Protein AF-A0A7C3EXV5-F1 (afdb_monomer_lite)

Secondary structure (DSSP, 8-state):
--EEEEEEEEEETTEEEEEEEEEEHHHHHHHHHHHHTTTEEEEETT-SSS-B-TT--S-BHHHHHHHHHTTSEEEEEETTEEEEEE-HHHHHHHHHHTT-

Radius of gyration: 14.08 Å; chains: 1; bounding box: 32×26×38 Å

Sequence (100 aa):
MLKRDIKILNISKGLVFSITYEMSDNYLTTLLLIHSNNSSIEFEQRSLKNPYDIHGFNVTWMLCDELVDIGILVEDYESFNVRYVITPLGLQIINKIKKL

Foldseek 3Di:
DDWDWQWDWDADPNDTDIDTDTDDPLLVLQLVVCVVVVQKFKDQQCDPVDQDTPVPDRDGVVSLVVCVVVPQWDWDDDDRMIMIGGDPVVVVRVVRVVVD

pLDDT: mean 83.65, std 11.3, range [51.31, 95.94]

Structure (mmCIF, N/CA/C/O backbone):
data_AF-A0A7C3EXV5-F1
#
_entry.id   AF-A0A7C3EXV5-F1
#
loop_
_atom_site.group_PDB
_atom_site.id
_atom_site.type_symbol
_atom_site.label_atom_id
_atom_site.label_alt_id
_atom_site.label_comp_id
_atom_site.label_asym_id
_atom_site.label_entity_id
_atom_site.label_seq_id
_atom_site.pdbx_PDB_ins_code
_atom_site.Cartn_x
_atom_site.Cartn_y
_atom_site.Cartn_z
_atom_site.occupancy
_atom_site.B_iso_or_equiv
_atom_site.auth_seq_id
_atom_site.auth_comp_id
_atom_site.auth_asym_id
_atom_site.auth_atom_id
_atom_site.pdbx_PDB_model_num
ATOM 1 N N . MET A 1 1 ? 14.126 6.430 11.546 1.00 51.31 1 MET A N 1
ATOM 2 C CA . MET A 1 1 ? 12.888 5.876 10.964 1.00 51.31 1 MET A CA 1
ATOM 3 C C . MET A 1 1 ? 11.856 5.858 12.074 1.00 51.31 1 MET A C 1
ATOM 5 O O . MET A 1 1 ? 12.076 5.139 13.045 1.00 51.31 1 M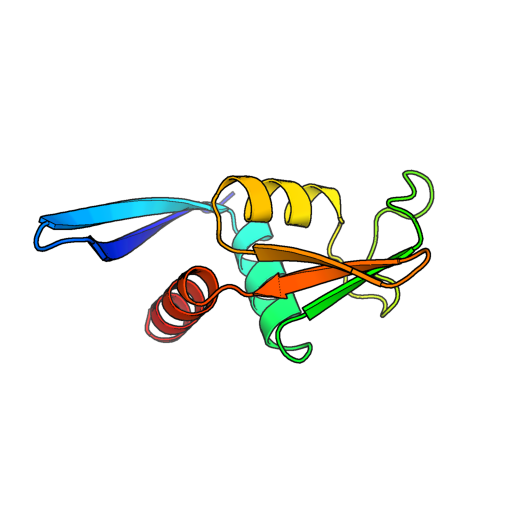ET A O 1
ATOM 9 N N . LEU A 1 2 ? 10.839 6.723 12.021 1.00 53.81 2 LEU A N 1
ATOM 10 C CA . LEU A 1 2 ? 9.776 6.704 13.025 1.00 53.81 2 LEU A CA 1
ATOM 11 C C . LEU A 1 2 ? 8.845 5.534 12.686 1.00 53.81 2 LEU A C 1
ATOM 13 O O . LEU A 1 2 ? 8.572 5.247 11.520 1.00 53.81 2 LEU A O 1
ATOM 17 N N . LYS A 1 3 ? 8.442 4.802 13.718 1.00 64.88 3 LYS A N 1
ATOM 18 C CA . LYS A 1 3 ? 7.549 3.646 13.635 1.00 64.88 3 LYS A CA 1
ATOM 19 C C . LYS A 1 3 ? 6.307 3.996 14.440 1.00 64.88 3 LYS A C 1
ATOM 21 O O . LYS A 1 3 ? 6.424 4.542 15.538 1.00 64.88 3 LYS A O 1
ATOM 26 N N . ARG A 1 4 ? 5.126 3.775 13.863 1.00 67.19 4 ARG A N 1
ATOM 27 C CA . ARG A 1 4 ? 3.841 4.053 14.516 1.00 67.19 4 ARG A CA 1
ATOM 28 C C . ARG A 1 4 ? 3.084 2.754 14.718 1.00 67.19 4 ARG A C 1
ATOM 30 O O . ARG A 1 4 ? 2.864 2.029 13.751 1.00 67.19 4 ARG A O 1
ATOM 37 N N . ASP A 1 5 ? 2.642 2.522 15.949 1.00 74.19 5 ASP A N 1
ATOM 38 C CA . ASP A 1 5 ? 1.789 1.390 16.297 1.00 74.19 5 ASP A CA 1
ATOM 39 C C . ASP A 1 5 ? 0.320 1.730 16.029 1.00 74.19 5 ASP A C 1
ATOM 41 O O . ASP A 1 5 ? -0.299 2.543 16.722 1.00 74.19 5 ASP A O 1
ATOM 45 N N . ILE A 1 6 ? -0.266 1.096 15.016 1.00 68.12 6 ILE A N 1
ATOM 46 C CA . ILE A 1 6 ? -1.673 1.274 14.653 1.00 68.12 6 ILE A CA 1
ATOM 47 C C . ILE A 1 6 ? -2.460 0.057 15.120 1.00 68.12 6 ILE A C 1
ATOM 49 O O . ILE A 1 6 ? -2.394 -1.012 14.522 1.00 68.12 6 ILE A O 1
ATOM 53 N N . LYS A 1 7 ? -3.254 0.227 16.180 1.0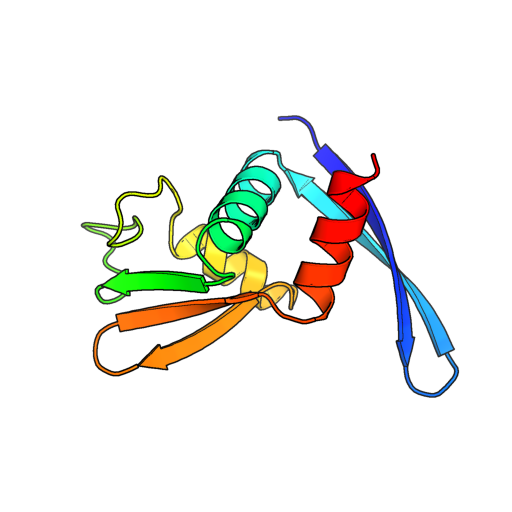0 75.12 7 LYS A N 1
ATOM 54 C CA . LYS A 1 7 ? -4.142 -0.822 16.698 1.00 75.12 7 LYS A CA 1
ATOM 55 C C . LYS A 1 7 ? -5.509 -0.775 16.017 1.00 75.12 7 LYS A C 1
ATOM 57 O O . LYS A 1 7 ? -6.210 0.226 16.148 1.00 75.12 7 LYS A O 1
ATOM 62 N N . ILE A 1 8 ? -5.948 -1.845 15.367 1.00 68.62 8 ILE A N 1
ATOM 63 C CA . ILE A 1 8 ? -7.274 -1.965 14.735 1.00 68.62 8 ILE A CA 1
ATOM 64 C C . ILE A 1 8 ? -8.065 -3.060 15.434 1.00 68.62 8 ILE A C 1
ATOM 66 O O . ILE A 1 8 ? -7.524 -4.119 15.733 1.00 68.62 8 ILE A O 1
ATOM 70 N N . LEU A 1 9 ? -9.347 -2.808 15.687 1.00 71.06 9 LEU A N 1
ATOM 71 C CA . LEU A 1 9 ? -10.272 -3.831 16.162 1.00 71.06 9 LEU A CA 1
ATOM 72 C C . LEU A 1 9 ? -10.882 -4.528 14.950 1.00 71.06 9 LEU A C 1
ATOM 74 O O . LEU A 1 9 ? -11.562 -3.884 14.156 1.00 71.06 9 LEU A O 1
ATOM 78 N N . ASN A 1 10 ? -10.640 -5.828 14.818 1.00 65.44 10 ASN A N 1
ATOM 79 C CA . ASN A 1 10 ? -11.267 -6.658 13.802 1.00 65.44 10 ASN A CA 1
ATOM 80 C C . ASN A 1 10 ? -12.282 -7.584 14.482 1.00 65.44 10 ASN A C 1
ATOM 82 O O . ASN A 1 10 ? -11.993 -8.195 15.515 1.00 65.44 10 ASN A O 1
ATOM 86 N N . ILE A 1 11 ? -13.491 -7.633 13.925 1.00 63.59 11 ILE A N 1
ATOM 87 C CA . ILE A 1 11 ? -14.594 -8.449 14.426 1.00 63.59 11 ILE A CA 1
ATOM 88 C C . ILE A 1 11 ? -14.897 -9.483 13.350 1.00 63.59 11 ILE A C 1
ATOM 90 O O . ILE A 1 11 ? -15.509 -9.164 12.332 1.00 63.59 11 ILE A O 1
ATOM 94 N N . SER A 1 12 ? -14.481 -10.728 13.575 1.00 63.16 12 SER A N 1
ATOM 95 C CA . SER A 1 12 ? -14.805 -11.839 12.680 1.00 63.16 12 SER A CA 1
ATOM 96 C C . SER A 1 12 ? -15.513 -12.933 13.473 1.00 63.16 12 SER A C 1
ATOM 98 O O . SER A 1 12 ? -15.046 -13.366 14.525 1.00 63.16 12 SER A O 1
ATOM 100 N N . LYS A 1 13 ? -16.700 -13.339 13.003 1.00 66.69 13 LYS A N 1
ATOM 101 C CA . LYS A 1 13 ? -17.492 -14.441 13.586 1.00 66.69 13 LYS A CA 1
ATOM 102 C C . LYS A 1 13 ? -17.704 -14.338 15.114 1.00 66.69 13 LYS A C 1
ATOM 104 O O . LYS A 1 13 ? -17.650 -15.342 15.814 1.00 66.69 13 LYS A O 1
ATOM 109 N N . GLY A 1 14 ? -17.932 -13.130 15.636 1.00 63.62 14 GLY A N 1
ATOM 110 C CA . GLY A 1 14 ? -18.183 -12.896 17.067 1.00 63.62 14 GLY A CA 1
ATOM 111 C C . GLY A 1 14 ? -16.934 -12.853 17.959 1.00 63.62 14 GLY A C 1
ATOM 112 O O . GLY A 1 14 ? -17.060 -12.617 19.157 1.00 63.62 14 GLY A O 1
ATOM 113 N N . LEU A 1 15 ? -15.735 -13.022 17.395 1.00 57.34 15 LEU A N 1
ATOM 114 C CA . LEU A 1 15 ? -14.460 -12.816 18.081 1.00 57.34 15 LEU A CA 1
ATOM 115 C C . LEU A 1 15 ? -13.928 -11.415 17.777 1.00 57.34 15 LEU A C 1
ATOM 117 O O . LEU A 1 15 ? -13.817 -11.019 16.615 1.00 57.34 15 LEU A O 1
ATOM 121 N N . VAL A 1 16 ? -13.583 -10.676 18.833 1.00 66.69 16 VAL A N 1
ATOM 122 C CA . VAL A 1 16 ? -12.899 -9.383 18.738 1.00 66.69 16 VAL A CA 1
ATOM 123 C C . VAL A 1 16 ? -11.416 -9.618 18.970 1.00 66.69 16 VAL A C 1
ATOM 125 O O . VAL A 1 16 ? -11.015 -10.063 20.044 1.00 66.69 16 VAL A O 1
ATOM 128 N N . PHE A 1 17 ? -10.596 -9.291 17.982 1.00 64.44 17 PHE A N 1
ATOM 129 C CA . PHE A 1 17 ? -9.145 -9.301 18.117 1.00 64.44 17 PHE A CA 1
ATOM 130 C C . PHE A 1 17 ? -8.587 -7.939 17.725 1.00 64.44 17 PHE A C 1
ATOM 132 O O . PHE A 1 17 ? -9.118 -7.249 16.852 1.00 64.44 17 PHE A O 1
ATOM 139 N N . SER A 1 18 ? -7.525 -7.523 18.412 1.00 63.62 18 SER A N 1
ATOM 140 C CA . SER A 1 18 ? -6.806 -6.310 18.052 1.00 63.62 18 SER A CA 1
ATOM 141 C C . SER A 1 18 ? -5.569 -6.660 17.245 1.00 63.62 18 SER A C 1
ATOM 143 O O . SER A 1 18 ? -4.710 -7.380 17.750 1.00 63.62 18 SER A O 1
ATOM 145 N N . ILE A 1 19 ? -5.465 -6.118 16.038 1.00 65.56 19 ILE A N 1
ATOM 146 C CA . ILE A 1 19 ? -4.265 -6.225 15.210 1.00 65.56 19 ILE A CA 1
ATOM 147 C C . ILE A 1 19 ? -3.462 -4.942 15.401 1.00 65.56 19 ILE A C 1
ATOM 149 O O . ILE A 1 19 ? -4.017 -3.853 15.249 1.00 65.56 19 ILE A O 1
ATOM 153 N N . THR A 1 20 ? -2.186 -5.059 15.756 1.00 70.62 20 THR A N 1
ATOM 154 C CA . THR A 1 20 ? -1.265 -3.920 15.823 1.00 70.62 20 THR A CA 1
ATOM 155 C C . THR A 1 20 ? -0.349 -3.972 14.612 1.00 70.62 20 THR A C 1
ATOM 157 O O . THR A 1 20 ? 0.309 -4.984 14.390 1.00 70.62 20 THR A O 1
ATOM 160 N N . TYR A 1 21 ? -0.310 -2.886 13.848 1.00 70.56 21 TYR A N 1
ATOM 161 C CA . TYR A 1 21 ? 0.604 -2.716 12.726 1.00 70.56 21 TYR A CA 1
ATOM 162 C C . TYR A 1 21 ? 1.715 -1.761 13.122 1.00 70.56 21 TYR A C 1
ATOM 164 O O . TYR A 1 21 ? 1.431 -0.635 13.529 1.00 70.56 21 TYR A O 1
ATOM 172 N N . GLU A 1 22 ? 2.958 -2.196 12.960 1.00 75.44 22 GLU A N 1
ATOM 173 C CA . GLU A 1 22 ? 4.116 -1.320 13.052 1.00 75.44 22 GLU A CA 1
ATOM 174 C C . GLU A 1 22 ? 4.394 -0.749 11.657 1.00 75.44 22 GLU A C 1
ATOM 176 O O . GLU A 1 22 ? 4.955 -1.420 10.792 1.00 75.44 22 GLU A O 1
ATOM 181 N N . MET A 1 23 ? 3.962 0.488 11.412 1.00 75.31 23 MET A N 1
ATOM 182 C CA . MET A 1 23 ? 4.113 1.129 10.103 1.00 75.31 23 MET A CA 1
ATOM 183 C C . MET A 1 23 ? 5.267 2.125 10.133 1.00 75.31 23 MET A C 1
ATOM 185 O O . MET A 1 23 ? 5.283 3.056 10.943 1.00 75.31 23 MET A O 1
ATOM 189 N N . SER A 1 24 ? 6.228 1.935 9.231 1.00 84.44 24 SER A N 1
ATOM 190 C CA . SER A 1 24 ? 7.247 2.939 8.922 1.00 84.44 24 SER A CA 1
ATOM 191 C C . SER A 1 24 ? 6.632 4.152 8.212 1.00 84.44 24 SER A C 1
ATOM 193 O O . SER A 1 24 ? 5.581 4.051 7.569 1.00 84.44 24 SER A O 1
ATOM 195 N N . ASP A 1 25 ? 7.321 5.295 8.272 1.00 85.31 25 ASP A N 1
ATOM 196 C CA . ASP A 1 25 ? 6.917 6.516 7.559 1.00 85.31 25 ASP A CA 1
ATOM 197 C C . ASP A 1 25 ? 6.743 6.291 6.042 1.00 85.31 25 ASP A C 1
ATOM 199 O O . ASP A 1 25 ? 5.883 6.919 5.420 1.00 85.31 25 ASP A O 1
ATOM 203 N N . ASN A 1 26 ? 7.498 5.359 5.447 1.00 86.06 26 ASN A N 1
ATOM 204 C CA . ASN A 1 26 ? 7.412 5.040 4.020 1.00 86.06 26 ASN A CA 1
ATOM 205 C C . ASN A 1 26 ? 6.097 4.332 3.670 1.00 86.06 26 ASN A C 1
ATOM 207 O O . ASN A 1 26 ? 5.439 4.713 2.700 1.00 86.06 26 ASN A O 1
ATOM 211 N N . TYR A 1 27 ? 5.670 3.352 4.475 1.00 89.06 27 TYR A N 1
ATOM 212 C CA . TYR A 1 27 ? 4.374 2.695 4.271 1.00 89.06 27 TYR A CA 1
ATOM 213 C C . TYR A 1 27 ? 3.219 3.658 4.499 1.00 89.06 27 TYR A C 1
ATOM 215 O O . TYR A 1 27 ? 2.243 3.651 3.753 1.00 89.06 27 TYR A O 1
ATOM 223 N N . LEU A 1 28 ? 3.340 4.511 5.518 1.00 89.00 28 LEU A N 1
ATOM 224 C CA . LEU A 1 28 ? 2.337 5.520 5.815 1.00 89.00 28 LEU A CA 1
ATOM 225 C C . LEU A 1 28 ? 2.166 6.493 4.645 1.00 89.00 28 LEU A C 1
ATOM 227 O O . LEU A 1 28 ? 1.047 6.741 4.201 1.00 89.00 28 LEU A O 1
ATOM 231 N N . THR A 1 29 ? 3.283 7.017 4.142 1.00 90.00 29 THR A N 1
ATOM 232 C CA . THR A 1 29 ? 3.307 7.941 3.003 1.00 90.00 29 THR A CA 1
ATOM 233 C C . THR A 1 29 ? 2.727 7.274 1.761 1.00 90.00 29 THR A C 1
ATOM 235 O O . THR A 1 29 ? 1.852 7.847 1.118 1.00 90.00 29 THR A O 1
ATOM 238 N N . THR A 1 30 ? 3.134 6.034 1.480 1.00 92.06 30 THR A N 1
ATOM 239 C CA . THR A 1 30 ? 2.606 5.228 0.371 1.00 92.06 30 THR A CA 1
ATOM 240 C C . THR A 1 30 ? 1.091 5.074 0.466 1.00 92.06 30 THR A C 1
ATOM 242 O O . THR A 1 30 ? 0.370 5.409 -0.470 1.00 92.06 30 THR A O 1
ATOM 245 N N . LEU A 1 31 ? 0.584 4.638 1.619 1.00 91.81 31 LEU A N 1
ATOM 246 C CA . LEU A 1 31 ? -0.842 4.403 1.822 1.00 91.81 31 LEU A CA 1
ATOM 247 C C . LEU A 1 31 ? -1.672 5.689 1.674 1.00 91.81 31 LEU A C 1
ATOM 249 O O . LEU A 1 31 ? -2.758 5.666 1.092 1.00 91.81 31 LEU A O 1
ATOM 253 N N . LEU A 1 32 ? -1.162 6.822 2.167 1.00 91.69 32 LEU A N 1
ATOM 254 C CA . LEU A 1 32 ? -1.817 8.124 2.016 1.00 91.69 32 LEU A CA 1
ATOM 255 C C . LEU A 1 32 ? -1.806 8.621 0.563 1.00 91.69 32 LEU A C 1
ATOM 257 O O . LEU A 1 32 ? -2.815 9.172 0.120 1.00 91.69 32 LEU A O 1
ATOM 261 N N . LEU A 1 33 ? -0.717 8.396 -0.181 1.00 92.50 33 LEU A N 1
ATOM 262 C CA . LEU A 1 33 ? -0.627 8.734 -1.605 1.00 92.50 33 LEU A CA 1
ATOM 263 C C . LEU A 1 33 ? -1.636 7.932 -2.429 1.00 92.50 33 LEU A C 1
ATOM 265 O O . LEU A 1 33 ? -2.435 8.531 -3.148 1.00 92.50 33 LEU A O 1
ATOM 269 N N . ILE A 1 34 ? -1.687 6.609 -2.246 1.00 94.12 34 ILE A N 1
ATOM 270 C CA . ILE A 1 34 ? -2.665 5.741 -2.925 1.00 94.12 34 ILE A CA 1
ATOM 271 C C . ILE A 1 34 ? -4.090 6.205 -2.610 1.00 94.12 34 ILE A C 1
ATOM 273 O O . ILE A 1 34 ? -4.926 6.327 -3.501 1.00 94.12 34 ILE A O 1
ATOM 277 N N . HIS A 1 35 ? -4.374 6.532 -1.346 1.00 94.38 35 HIS A N 1
ATOM 278 C CA . HIS A 1 35 ? -5.692 7.023 -0.952 1.00 94.38 35 HIS A CA 1
ATOM 279 C C . HIS A 1 35 ? -6.059 8.344 -1.630 1.00 94.38 35 HIS A C 1
ATOM 281 O O . HIS A 1 35 ? -7.201 8.511 -2.056 1.00 94.38 35 HIS A O 1
ATOM 287 N N . SER A 1 36 ? -5.099 9.265 -1.748 1.00 92.12 36 SER A N 1
ATOM 288 C CA . SER A 1 36 ? -5.296 10.531 -2.459 1.00 92.12 36 SER A CA 1
ATOM 289 C C . SER A 1 36 ? -5.501 10.340 -3.964 1.00 92.12 36 SER A C 1
ATOM 291 O O . SER A 1 36 ? -6.222 11.121 -4.579 1.00 92.12 36 SER A O 1
ATOM 293 N N . ASN A 1 37 ? -4.951 9.265 -4.536 1.00 91.12 37 ASN A N 1
ATOM 294 C CA . ASN A 1 37 ? -5.096 8.898 -5.940 1.00 91.12 37 ASN A CA 1
ATOM 295 C C . ASN A 1 37 ? -6.312 7.985 -6.177 1.00 91.12 37 ASN A C 1
ATOM 297 O O . ASN A 1 37 ? -6.200 6.870 -6.680 1.00 91.12 37 ASN A O 1
ATOM 301 N N . ASN A 1 38 ? -7.502 8.426 -5.759 1.00 91.12 38 ASN A N 1
ATOM 302 C CA . ASN A 1 38 ? -8.749 7.660 -5.911 1.00 91.12 38 ASN A CA 1
ATOM 303 C C . ASN A 1 38 ? -8.693 6.237 -5.321 1.00 91.12 38 ASN A C 1
ATOM 305 O O . ASN A 1 38 ? -9.403 5.340 -5.766 1.00 91.12 38 ASN A O 1
ATOM 309 N N . SER A 1 39 ? -7.881 6.040 -4.279 1.00 93.69 39 SER A N 1
ATOM 310 C CA . SER A 1 39 ? -7.687 4.751 -3.604 1.00 93.69 39 SER A CA 1
ATOM 311 C C . SER A 1 39 ? -7.090 3.639 -4.472 1.00 93.69 39 SER A C 1
ATOM 313 O O . SER A 1 39 ? -7.242 2.462 -4.134 1.00 93.69 39 SER A O 1
ATOM 315 N N . SER A 1 40 ? -6.370 4.000 -5.537 1.00 94.00 40 SER A N 1
ATOM 316 C CA . SER A 1 40 ? -5.611 3.050 -6.349 1.00 94.00 40 SER A CA 1
ATOM 317 C C . SER A 1 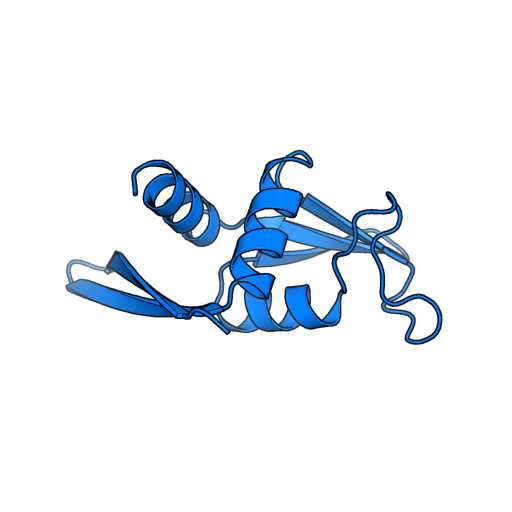40 ? -4.316 3.635 -6.913 1.00 94.00 40 SER A C 1
ATOM 319 O O . SER A 1 40 ? -4.147 4.848 -6.969 1.00 94.00 40 SER A O 1
ATOM 321 N N . ILE A 1 41 ? -3.396 2.781 -7.346 1.00 94.44 41 ILE A N 1
ATOM 322 C CA . ILE A 1 41 ? -2.155 3.181 -8.021 1.00 94.44 41 ILE A CA 1
ATOM 323 C C . ILE A 1 41 ? -1.760 2.126 -9.057 1.00 94.44 41 ILE A C 1
ATOM 325 O O . ILE A 1 41 ? -2.132 0.962 -8.892 1.00 94.44 41 ILE A O 1
ATOM 329 N N . GLU A 1 42 ? -1.048 2.512 -10.114 1.00 93.56 42 GLU A N 1
ATOM 330 C CA . GLU A 1 42 ? -0.810 1.649 -11.273 1.00 93.56 42 GLU A CA 1
ATOM 331 C C . GLU A 1 42 ? 0.672 1.579 -11.644 1.00 93.56 42 GLU A C 1
ATOM 333 O O . GLU A 1 42 ? 1.407 2.563 -11.605 1.00 93.56 42 GLU A O 1
ATOM 338 N N . PHE A 1 43 ? 1.115 0.386 -12.034 1.00 92.31 43 PHE A N 1
ATOM 339 C CA . PHE A 1 43 ? 2.494 0.119 -12.424 1.00 92.31 43 PHE A CA 1
ATOM 340 C C . PHE A 1 43 ? 2.541 -0.607 -13.759 1.00 92.31 43 PHE A C 1
ATOM 342 O O . PHE A 1 43 ? 1.828 -1.588 -13.975 1.00 92.31 43 PHE A O 1
ATOM 349 N N . GLU A 1 44 ? 3.455 -0.180 -14.624 1.00 88.44 44 GLU A N 1
ATOM 350 C CA . GLU A 1 44 ? 3.754 -0.888 -15.862 1.00 88.44 44 GLU A CA 1
ATOM 351 C C . GLU A 1 44 ? 4.646 -2.106 -15.551 1.00 88.44 44 GLU A C 1
ATOM 353 O O . GLU A 1 44 ? 5.816 -1.977 -15.178 1.00 88.44 44 GLU A O 1
ATOM 358 N N . GLN A 1 45 ? 4.077 -3.309 -15.679 1.00 81.50 45 GLN A N 1
ATOM 359 C CA . GLN A 1 45 ? 4.787 -4.599 -15.670 1.00 81.50 45 GLN A CA 1
ATOM 360 C C . GLN A 1 45 ? 5.789 -4.854 -14.519 1.00 81.50 45 GLN A C 1
ATOM 362 O O . GLN A 1 45 ? 6.784 -5.543 -14.741 1.00 81.50 45 GLN A O 1
ATOM 367 N N . ARG A 1 46 ? 5.585 -4.312 -13.303 1.00 85.50 46 ARG A N 1
ATOM 368 C CA . ARG A 1 46 ? 6.524 -4.450 -12.153 1.00 85.50 46 ARG A CA 1
ATOM 369 C C . ARG A 1 46 ? 7.999 -4.354 -12.566 1.00 85.50 46 ARG A C 1
ATOM 371 O O . ARG A 1 46 ? 8.856 -5.142 -12.163 1.00 85.50 46 ARG A O 1
ATOM 378 N N . SER A 1 47 ? 8.302 -3.401 -13.440 1.00 85.38 47 SER A N 1
ATOM 379 C CA . SER A 1 47 ? 9.630 -3.309 -14.026 1.00 85.38 47 SER A CA 1
ATOM 380 C C . SER A 1 47 ? 10.655 -2.917 -12.964 1.00 85.38 47 SER A C 1
ATOM 382 O O . SER A 1 47 ? 10.532 -1.884 -12.316 1.00 85.38 47 SER A O 1
ATOM 384 N N . LEU A 1 48 ? 11.734 -3.688 -12.809 1.00 85.81 48 LEU A N 1
ATOM 385 C CA . LEU A 1 48 ? 12.868 -3.261 -11.975 1.00 85.81 48 LEU A CA 1
ATOM 386 C C . LEU A 1 48 ? 13.609 -2.053 -12.572 1.00 85.81 48 LEU A C 1
ATOM 388 O O . LEU A 1 48 ? 14.301 -1.340 -11.851 1.00 85.81 48 LEU A O 1
ATOM 392 N N . LYS A 1 49 ? 13.470 -1.812 -13.884 1.00 86.69 49 LYS A N 1
ATOM 393 C CA . LYS A 1 49 ? 14.045 -0.630 -14.550 1.00 86.69 49 LYS A CA 1
ATOM 394 C C . LYS A 1 49 ? 13.245 0.637 -14.259 1.00 86.69 49 LYS A C 1
ATOM 396 O O . LYS A 1 49 ? 13.820 1.719 -14.258 1.00 86.69 49 LYS A O 1
ATOM 401 N N . ASN A 1 50 ? 11.942 0.492 -14.034 1.00 85.50 50 ASN A N 1
ATOM 402 C CA . ASN A 1 50 ? 11.057 1.573 -13.634 1.00 85.50 50 ASN A CA 1
ATOM 403 C C . ASN A 1 50 ? 10.142 1.081 -12.502 1.00 85.50 50 ASN A C 1
ATOM 405 O O . ASN A 1 50 ? 9.025 0.643 -12.770 1.00 85.50 50 ASN A O 1
ATOM 409 N N . PRO A 1 51 ? 10.629 1.084 -11.248 1.00 87.62 51 PRO A N 1
ATOM 410 C CA . PRO A 1 51 ? 9.889 0.503 -10.134 1.00 87.62 51 PRO A CA 1
ATOM 411 C C . PRO A 1 51 ? 8.746 1.395 -9.638 1.00 87.62 51 PRO A C 1
ATOM 413 O O . PRO A 1 51 ? 8.017 0.977 -8.740 1.00 87.62 51 PRO A O 1
ATOM 416 N N . TYR A 1 52 ? 8.631 2.612 -10.169 1.00 89.38 52 TYR A N 1
ATOM 417 C CA . TYR A 1 52 ? 7.716 3.641 -9.701 1.00 89.38 52 TYR A CA 1
ATOM 418 C C . TYR A 1 52 ? 6.377 3.600 -10.436 1.00 89.38 52 TYR A C 1
ATOM 420 O O . TYR A 1 52 ? 6.262 3.040 -11.526 1.00 89.38 52 TYR A O 1
ATOM 428 N N . ASP A 1 53 ? 5.373 4.204 -9.813 1.00 89.75 53 ASP A N 1
ATOM 429 C CA . ASP A 1 53 ? 4.034 4.354 -10.373 1.00 89.75 53 ASP A CA 1
ATOM 430 C C . ASP A 1 53 ? 4.025 5.153 -11.691 1.00 89.75 53 ASP A C 1
ATOM 432 O O . ASP A 1 53 ? 4.811 6.087 -11.892 1.00 89.75 53 ASP A O 1
ATOM 436 N N . ILE A 1 54 ? 3.094 4.797 -12.584 1.00 85.38 54 ILE A N 1
ATOM 437 C CA . ILE A 1 54 ? 2.974 5.391 -13.925 1.00 85.38 54 ILE A CA 1
ATOM 438 C C . ILE A 1 54 ? 2.535 6.860 -13.903 1.00 85.38 54 ILE A C 1
ATOM 440 O O . ILE A 1 54 ? 2.770 7.589 -14.867 1.00 85.38 54 ILE A O 1
ATOM 444 N N . HIS A 1 55 ? 1.901 7.312 -12.821 1.00 83.62 55 HIS A N 1
ATOM 445 C CA . HIS A 1 55 ? 1.432 8.685 -12.642 1.00 83.62 55 HIS A CA 1
ATOM 446 C C . HIS A 1 55 ? 2.475 9.587 -11.964 1.00 83.62 55 HIS A C 1
ATOM 448 O O . HIS A 1 55 ? 2.211 10.770 -11.733 1.00 83.62 55 HIS A O 1
ATOM 454 N N . GLY A 1 56 ? 3.677 9.068 -11.694 1.00 79.56 56 GLY A N 1
ATOM 455 C CA . GLY A 1 56 ? 4.790 9.830 -11.134 1.00 79.56 56 GLY A CA 1
ATOM 456 C C . GLY A 1 56 ? 4.720 10.009 -9.619 1.00 79.56 56 GLY A C 1
ATOM 457 O O . GLY A 1 56 ? 5.456 10.833 -9.067 1.00 79.56 56 GLY A O 1
ATOM 458 N N . PHE A 1 57 ? 3.872 9.248 -8.922 1.00 83.44 57 PHE A N 1
ATOM 459 C CA . PHE A 1 57 ? 3.955 9.171 -7.469 1.00 83.44 57 PHE A CA 1
ATOM 460 C C . PHE A 1 57 ? 5.231 8.411 -7.081 1.00 83.44 57 PHE A C 1
ATOM 462 O O . PHE A 1 57 ? 5.553 7.370 -7.652 1.00 83.44 57 PHE A O 1
ATOM 469 N N . ASN A 1 58 ? 5.970 8.908 -6.083 1.00 86.31 58 ASN A N 1
ATOM 470 C CA . ASN A 1 58 ? 7.178 8.247 -5.571 1.00 86.31 58 ASN A CA 1
ATOM 471 C C . ASN A 1 58 ? 6.819 7.037 -4.681 1.00 86.31 58 ASN A C 1
ATOM 473 O O . ASN A 1 58 ? 7.154 6.985 -3.498 1.00 86.31 58 ASN A O 1
ATOM 477 N N . VAL A 1 59 ? 6.065 6.102 -5.252 1.00 91.44 59 VAL A N 1
ATOM 478 C CA . VAL A 1 59 ? 5.624 4.838 -4.666 1.00 91.44 59 VAL A CA 1
ATOM 479 C C . VAL A 1 59 ? 6.177 3.727 -5.542 1.00 91.44 59 VAL A C 1
ATOM 481 O O . VAL A 1 59 ? 6.131 3.839 -6.764 1.00 91.44 59 VAL A O 1
ATOM 484 N N . THR A 1 60 ? 6.704 2.669 -4.930 1.00 93.56 60 THR A N 1
ATOM 485 C CA . THR A 1 60 ? 7.229 1.510 -5.658 1.00 93.56 60 THR A CA 1
ATOM 486 C C . THR A 1 60 ? 6.293 0.317 -5.546 1.00 93.56 60 THR A C 1
ATOM 488 O O . THR A 1 60 ? 5.662 0.117 -4.507 1.00 93.56 60 THR A O 1
ATOM 491 N N . TRP A 1 61 ? 6.250 -0.526 -6.581 1.00 93.25 61 TRP A N 1
ATOM 492 C CA . TRP A 1 61 ? 5.431 -1.744 -6.549 1.00 93.25 61 TRP A CA 1
ATOM 493 C C . TRP A 1 61 ? 5.870 -2.711 -5.437 1.00 93.25 61 TRP A C 1
ATOM 495 O O . TRP A 1 61 ? 5.038 -3.411 -4.882 1.00 93.25 61 TRP A O 1
ATOM 505 N N . MET A 1 62 ? 7.150 -2.691 -5.043 1.00 93.75 62 MET A N 1
ATOM 506 C CA . MET A 1 62 ? 7.673 -3.489 -3.923 1.00 93.75 62 MET A CA 1
ATOM 507 C C . MET A 1 62 ? 7.010 -3.114 -2.591 1.00 93.75 62 MET A C 1
ATOM 509 O O . MET A 1 62 ? 6.613 -3.989 -1.831 1.00 93.75 62 MET A O 1
ATOM 513 N N . LEU A 1 63 ? 6.832 -1.813 -2.326 1.00 93.06 63 LEU A N 1
ATOM 514 C CA . LEU A 1 63 ? 6.101 -1.363 -1.138 1.00 93.06 63 LEU A CA 1
ATOM 515 C C . LEU A 1 63 ? 4.621 -1.744 -1.220 1.00 93.06 63 LEU A C 1
ATOM 517 O O . LEU A 1 63 ? 4.002 -2.026 -0.198 1.00 93.06 63 LEU A O 1
ATOM 521 N N . CYS A 1 64 ? 4.041 -1.741 -2.422 1.00 94.19 64 CYS A N 1
ATOM 522 C CA . CYS A 1 64 ? 2.666 -2.174 -2.618 1.00 94.19 64 CYS A CA 1
ATOM 523 C C . CYS A 1 64 ? 2.493 -3.682 -2.379 1.00 94.19 64 CYS A C 1
ATOM 525 O O . CYS A 1 64 ? 1.540 -4.044 -1.696 1.00 9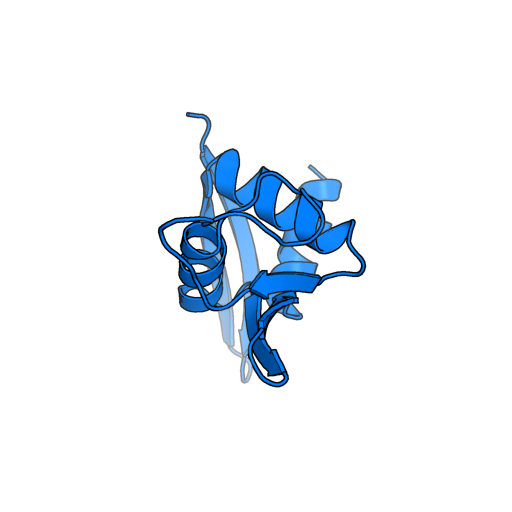4.19 64 CYS A O 1
ATOM 527 N N . ASP A 1 65 ? 3.418 -4.530 -2.839 1.00 93.62 65 ASP A N 1
ATOM 528 C CA . ASP A 1 65 ? 3.415 -5.980 -2.580 1.00 93.62 65 ASP A CA 1
ATOM 529 C C . ASP A 1 65 ? 3.464 -6.272 -1.071 1.00 93.62 65 ASP A C 1
ATOM 531 O O . ASP A 1 65 ? 2.647 -7.027 -0.550 1.00 93.62 65 ASP A O 1
ATOM 535 N N . GLU A 1 66 ? 4.323 -5.577 -0.326 1.00 93.31 66 GLU A N 1
ATOM 536 C CA . GLU A 1 66 ? 4.385 -5.724 1.135 1.00 93.31 66 GLU A CA 1
ATOM 537 C C . GLU A 1 66 ? 3.071 -5.307 1.828 1.00 93.31 66 GLU A C 1
ATOM 539 O O . GLU A 1 66 ? 2.671 -5.895 2.833 1.00 93.31 66 GLU A O 1
ATOM 544 N N . LEU A 1 67 ? 2.359 -4.307 1.292 1.00 92.62 67 LEU A N 1
ATOM 545 C CA . LEU A 1 67 ? 1.039 -3.900 1.791 1.00 92.62 67 LEU A CA 1
ATOM 546 C C . LEU A 1 67 ? -0.079 -4.878 1.389 1.00 92.62 67 LEU A C 1
ATOM 548 O O . LEU A 1 67 ? -1.100 -4.949 2.085 1.00 92.62 67 LEU A O 1
ATOM 552 N N . VAL A 1 68 ? 0.092 -5.624 0.295 1.00 94.00 68 VAL A N 1
ATOM 553 C CA . VAL A 1 68 ? -0.793 -6.730 -0.105 1.00 94.00 68 VAL A CA 1
ATOM 554 C C . VAL A 1 68 ? -0.627 -7.907 0.852 1.00 94.00 68 VAL A C 1
ATOM 556 O O . VAL A 1 68 ? -1.633 -8.421 1.343 1.00 94.00 68 VAL A O 1
ATOM 559 N N . ASP A 1 69 ? 0.609 -8.262 1.212 1.00 91.06 69 ASP A N 1
ATOM 560 C CA . ASP A 1 69 ? 0.913 -9.371 2.132 1.00 91.06 69 ASP A CA 1
ATOM 561 C C . ASP A 1 69 ? 0.217 -9.231 3.495 1.00 91.06 69 ASP A C 1
ATOM 563 O O . ASP A 1 69 ? -0.150 -10.219 4.135 1.00 91.06 69 ASP A O 1
ATOM 567 N N . ILE A 1 70 ? -0.015 -7.993 3.937 1.00 87.19 70 ILE A N 1
ATOM 568 C CA . ILE A 1 70 ? -0.702 -7.683 5.200 1.00 87.19 70 ILE A CA 1
ATOM 569 C C . ILE A 1 70 ? -2.181 -7.292 5.028 1.00 87.19 70 ILE A C 1
ATOM 571 O O . ILE A 1 70 ? -2.833 -6.883 5.996 1.00 87.19 70 ILE A O 1
ATOM 575 N N . GLY A 1 71 ? -2.726 -7.421 3.814 1.00 90.44 71 GLY A N 1
ATOM 576 C CA . GLY A 1 71 ? -4.144 -7.232 3.486 1.00 90.44 71 GLY A CA 1
ATOM 577 C C . GLY A 1 71 ? -4.624 -5.777 3.456 1.00 90.44 71 GLY A C 1
ATOM 578 O O . GLY A 1 71 ? -5.832 -5.520 3.517 1.00 90.44 71 GLY A O 1
ATOM 579 N N . ILE A 1 72 ? -3.708 -4.808 3.397 1.00 93.06 72 ILE A N 1
ATOM 580 C CA . ILE A 1 72 ? -4.031 -3.373 3.312 1.00 93.06 72 ILE A CA 1
ATOM 581 C C . ILE A 1 72 ? -4.385 -2.980 1.878 1.00 93.06 72 ILE A C 1
ATOM 583 O O . ILE A 1 72 ? -5.294 -2.169 1.668 1.00 93.06 72 ILE A O 1
ATOM 587 N N . LEU A 1 73 ? -3.685 -3.564 0.909 1.00 95.81 73 LEU A N 1
ATOM 588 C CA . LEU A 1 73 ? -3.973 -3.444 -0.514 1.00 95.81 73 LEU A CA 1
ATOM 589 C C . LEU A 1 73 ? -4.419 -4.796 -1.081 1.00 95.81 73 LEU A C 1
ATOM 591 O O . LEU A 1 73 ? -4.196 -5.845 -0.478 1.00 95.81 73 LEU A O 1
ATOM 595 N N . VAL A 1 74 ? -5.049 -4.754 -2.246 1.00 95.94 74 VAL A N 1
ATOM 596 C CA . VAL A 1 74 ? -5.250 -5.908 -3.127 1.00 95.94 74 VAL A CA 1
ATOM 597 C C . VAL A 1 74 ? -4.724 -5.577 -4.511 1.00 95.94 74 VAL A C 1
ATOM 599 O O . VAL A 1 74 ? -4.737 -4.416 -4.925 1.00 95.94 74 VAL A O 1
ATOM 602 N N . GLU A 1 75 ? -4.273 -6.608 -5.208 1.00 93.81 75 GLU A N 1
ATOM 603 C CA . GLU A 1 75 ? -3.857 -6.521 -6.601 1.00 93.81 75 GLU A CA 1
ATOM 604 C C . GLU A 1 75 ? -5.064 -6.727 -7.508 1.00 93.81 75 GLU A C 1
ATOM 606 O O . GLU A 1 75 ? -5.827 -7.681 -7.341 1.00 93.81 75 GLU A O 1
ATOM 611 N N . ASP A 1 76 ? -5.206 -5.836 -8.477 1.00 89.38 76 ASP A N 1
ATOM 612 C CA . ASP A 1 76 ? -6.132 -5.945 -9.587 1.00 89.38 76 ASP A CA 1
ATOM 613 C C . ASP A 1 76 ? -5.323 -5.940 -10.889 1.00 89.38 76 ASP A C 1
ATOM 615 O O . ASP A 1 76 ? -4.524 -5.035 -11.159 1.00 89.38 76 ASP A O 1
ATOM 619 N N . TYR A 1 77 ? -5.469 -7.006 -11.667 1.00 80.12 77 TYR A N 1
ATOM 620 C CA . TYR A 1 77 ? -4.706 -7.212 -12.890 1.00 80.12 77 TYR A CA 1
ATOM 621 C C . TYR A 1 77 ? -5.544 -6.757 -14.081 1.00 80.12 77 TYR A C 1
ATOM 623 O O . TYR A 1 77 ? -6.359 -7.513 -14.610 1.00 80.12 77 TYR A O 1
ATOM 631 N N . GLU A 1 78 ? -5.299 -5.531 -14.539 1.00 71.25 78 GLU A N 1
ATOM 632 C CA . GLU A 1 78 ? -5.865 -5.019 -15.784 1.00 71.25 78 GLU A CA 1
ATOM 633 C C . GLU A 1 78 ? -4.796 -5.018 -16.890 1.00 71.25 78 GLU A C 1
ATOM 635 O O . GLU A 1 78 ? -3.943 -4.135 -16.994 1.00 71.25 78 GLU A O 1
ATOM 640 N N . SER A 1 79 ? -4.873 -6.007 -17.785 1.00 76.31 79 SER A N 1
ATOM 641 C CA . SER A 1 79 ? -3.996 -6.125 -18.963 1.00 76.31 79 SER A CA 1
ATOM 642 C C . SER A 1 79 ? -2.496 -6.268 -18.618 1.00 76.31 79 SER A C 1
ATOM 644 O O . SER A 1 79 ? -2.114 -7.219 -17.940 1.00 76.31 79 SER A O 1
ATOM 646 N N . PHE A 1 80 ? -1.632 -5.380 -19.138 1.00 77.06 80 PHE A N 1
ATOM 647 C CA . PHE A 1 80 ? -0.175 -5.368 -18.921 1.00 77.06 80 PHE A CA 1
ATOM 648 C C . PHE A 1 80 ? 0.246 -4.566 -17.676 1.00 77.06 80 PHE A C 1
ATOM 650 O O . PHE A 1 80 ? 1.435 -4.520 -17.351 1.00 77.06 80 PHE A O 1
ATOM 657 N N . ASN A 1 81 ? -0.711 -3.934 -16.993 1.00 86.75 81 ASN A N 1
ATOM 658 C CA . ASN A 1 81 ? -0.464 -3.124 -15.811 1.00 86.75 81 ASN A CA 1
ATOM 659 C C . ASN A 1 81 ? -0.900 -3.877 -14.556 1.00 86.75 81 ASN A C 1
ATOM 661 O O . ASN A 1 81 ? -1.819 -4.696 -14.578 1.00 86.75 81 ASN A O 1
ATOM 665 N N . VAL A 1 82 ? -0.234 -3.574 -13.447 1.00 90.75 82 VAL A N 1
ATOM 666 C CA . VAL A 1 82 ? -0.653 -4.023 -12.120 1.00 90.75 82 VAL A CA 1
ATOM 667 C C . VAL A 1 82 ? -1.234 -2.826 -11.395 1.00 90.75 82 VAL A C 1
ATOM 669 O O . VAL A 1 82 ? -0.542 -1.824 -11.195 1.00 90.75 82 VAL A O 1
ATOM 672 N N . ARG A 1 83 ? -2.498 -2.936 -10.999 1.00 93.00 83 ARG A N 1
ATOM 673 C CA . ARG A 1 83 ? -3.188 -1.930 -10.204 1.00 93.00 83 ARG A CA 1
ATOM 674 C C . ARG A 1 83 ? -3.271 -2.408 -8.763 1.00 93.00 83 ARG A C 1
ATOM 676 O O . ARG A 1 83 ? -3.647 -3.543 -8.502 1.00 93.00 83 ARG A O 1
ATOM 683 N N . TYR A 1 84 ? -2.946 -1.543 -7.813 1.00 94.81 84 TYR A N 1
ATOM 684 C CA . TYR A 1 84 ? -3.139 -1.822 -6.391 1.00 94.81 84 TYR A CA 1
ATOM 685 C C . TYR A 1 84 ? -4.271 -0.962 -5.859 1.00 94.81 84 TYR A C 1
ATOM 687 O O . TYR A 1 84 ? -4.296 0.244 -6.103 1.00 94.81 84 TYR A O 1
ATOM 695 N N . VAL A 1 85 ? -5.194 -1.571 -5.119 1.00 95.69 85 VAL A N 1
ATOM 696 C CA . VAL A 1 85 ? -6.409 -0.920 -4.614 1.00 95.69 85 VAL A CA 1
ATOM 697 C C . VAL A 1 85 ? -6.488 -1.065 -3.100 1.00 95.69 85 VAL A C 1
ATOM 699 O O . VAL A 1 85 ? -6.184 -2.119 -2.544 1.00 95.69 85 VAL A O 1
ATOM 702 N N . ILE A 1 86 ? -6.907 -0.004 -2.412 1.00 95.88 86 ILE A N 1
ATOM 703 C CA . ILE A 1 86 ? -7.085 -0.026 -0.955 1.00 95.88 86 ILE A CA 1
ATOM 704 C C . ILE A 1 86 ? -8.244 -0.942 -0.563 1.00 95.88 86 ILE A C 1
ATOM 706 O O . ILE A 1 86 ? -9.368 -0.795 -1.043 1.00 95.88 86 ILE A O 1
ATOM 710 N N . THR A 1 87 ? -7.992 -1.844 0.385 1.00 94.94 87 THR A N 1
ATOM 711 C CA . THR A 1 87 ? -9.030 -2.707 0.961 1.00 94.94 87 THR A CA 1
ATOM 712 C C . THR A 1 87 ? -9.878 -1.962 1.997 1.00 94.94 87 THR A C 1
ATOM 714 O O . THR A 1 87 ? -9.466 -0.926 2.532 1.00 94.94 87 THR A O 1
ATOM 717 N N . PRO A 1 88 ? -11.039 -2.511 2.405 1.00 92.38 88 PRO A N 1
ATOM 718 C CA . PRO A 1 88 ? -11.783 -1.982 3.548 1.00 92.38 88 PRO A CA 1
ATOM 719 C C . PRO A 1 88 ? -10.946 -1.888 4.834 1.00 92.38 88 PRO A C 1
ATOM 721 O O . PRO A 1 88 ? -11.141 -0.968 5.628 1.00 92.38 88 PRO A O 1
ATOM 724 N N . LEU A 1 89 ? -9.996 -2.810 5.034 1.00 89.19 89 LEU A N 1
ATOM 725 C CA . LEU A 1 89 ? -9.059 -2.775 6.156 1.00 89.19 89 LEU A CA 1
ATOM 726 C C . LEU A 1 89 ? -8.079 -1.603 6.023 1.00 89.19 89 LEU A C 1
ATOM 728 O O . LEU A 1 89 ? -7.928 -0.825 6.966 1.00 89.19 89 LEU A O 1
ATOM 732 N N . GLY A 1 90 ? -7.474 -1.422 4.847 1.00 91.19 90 GLY A N 1
ATOM 733 C CA . GLY A 1 90 ? -6.604 -0.278 4.570 1.00 91.19 90 GLY A CA 1
ATOM 734 C C . GLY A 1 90 ? -7.316 1.064 4.765 1.00 91.19 90 GLY A C 1
ATOM 735 O O . GLY A 1 90 ? -6.762 1.987 5.364 1.00 91.19 90 GLY A O 1
ATOM 736 N N . LEU A 1 91 ? -8.591 1.158 4.377 1.00 92.12 91 LEU A N 1
ATOM 737 C CA . LEU A 1 91 ? -9.400 2.357 4.601 1.00 92.12 91 LEU A CA 1
ATOM 738 C C . LEU A 1 91 ? -9.643 2.632 6.095 1.00 92.12 91 LEU A C 1
ATOM 740 O O . LEU A 1 91 ? -9.584 3.784 6.532 1.00 92.12 91 LEU A O 1
ATOM 744 N N . GLN A 1 92 ? -9.878 1.595 6.906 1.00 89.56 92 GLN A N 1
ATOM 745 C CA . GLN A 1 92 ? -9.982 1.746 8.364 1.00 89.56 92 GLN A CA 1
ATOM 746 C C . GLN A 1 92 ? -8.676 2.269 8.975 1.00 89.56 92 GLN A C 1
ATOM 748 O O . GLN A 1 92 ? -8.721 3.137 9.851 1.00 89.56 92 GLN A O 1
ATOM 753 N N . ILE A 1 93 ? -7.526 1.793 8.487 1.00 88.44 93 ILE A N 1
ATOM 754 C CA . ILE A 1 93 ? -6.196 2.268 8.902 1.00 88.44 93 ILE A CA 1
ATOM 755 C C . ILE A 1 93 ? -6.041 3.753 8.602 1.00 88.44 93 ILE A C 1
ATOM 757 O O . ILE A 1 93 ? -5.737 4.529 9.507 1.00 88.44 93 ILE A O 1
ATOM 761 N N . ILE A 1 94 ? -6.324 4.169 7.367 1.00 90.25 94 ILE A N 1
ATOM 762 C CA . ILE A 1 94 ? -6.244 5.574 6.941 1.00 90.25 94 ILE A CA 1
ATOM 763 C C . ILE A 1 94 ? -7.135 6.466 7.801 1.00 90.25 94 ILE A C 1
ATOM 765 O O . ILE A 1 94 ? -6.697 7.511 8.283 1.00 90.25 94 ILE A O 1
ATOM 769 N N . ASN A 1 95 ? -8.378 6.047 8.037 1.00 89.12 95 ASN A N 1
ATOM 770 C CA . ASN A 1 95 ? -9.315 6.801 8.864 1.00 89.12 95 ASN A CA 1
ATOM 771 C C . ASN A 1 95 ? -8.852 6.922 10.317 1.00 89.12 95 ASN A C 1
ATOM 773 O O . ASN A 1 95 ? -9.189 7.899 10.984 1.00 89.12 95 ASN A O 1
ATOM 777 N N . LYS A 1 96 ? -8.092 5.943 10.816 1.00 85.00 96 LYS A N 1
ATOM 778 C CA . LYS A 1 96 ? -7.492 6.006 12.146 1.00 85.00 96 LYS A CA 1
ATOM 779 C C . LYS A 1 96 ? -6.285 6.937 12.172 1.00 85.00 96 LYS A C 1
ATOM 781 O O . LYS A 1 96 ? -6.210 7.762 13.070 1.00 85.00 96 LYS A O 1
ATOM 786 N N . ILE A 1 97 ? -5.414 6.867 11.165 1.00 83.94 97 ILE A N 1
ATOM 787 C CA . ILE A 1 97 ? -4.264 7.769 11.000 1.00 83.94 97 ILE A CA 1
ATOM 788 C C . ILE A 1 97 ? -4.712 9.228 10.943 1.00 83.94 97 ILE A C 1
ATOM 790 O O . ILE A 1 97 ? -4.155 10.050 11.652 1.00 83.94 97 ILE A O 1
ATOM 794 N N . LYS A 1 98 ? -5.727 9.557 10.134 1.00 80.25 98 LYS A N 1
ATOM 795 C CA . LYS A 1 98 ? -6.223 10.937 9.971 1.00 80.25 98 LYS A CA 1
ATOM 796 C C . LYS A 1 98 ? -6.818 11.545 11.253 1.00 80.25 98 LYS A C 1
ATOM 798 O O . LYS A 1 98 ? -7.094 12.738 11.274 1.00 80.25 98 LYS A O 1
ATOM 803 N N . LYS A 1 99 ? -7.081 10.728 12.278 1.00 74.56 99 LYS A N 1
ATOM 804 C CA . LYS A 1 99 ? -7.624 11.147 13.581 1.00 74.56 99 LYS A CA 1
ATOM 805 C C . LYS A 1 99 ? -6.560 11.234 14.683 1.00 74.56 99 LYS A C 1
ATOM 807 O O . LYS A 1 99 ? -6.915 11.620 15.794 1.00 74.56 99 LYS A O 1
ATOM 812 N N . LEU A 1 100 ? -5.325 10.814 14.399 1.00 59.59 100 LEU A N 1
ATOM 813 C CA . LEU A 1 100 ? -4.162 10.931 15.284 1.00 59.59 100 LEU A CA 1
ATOM 814 C C . LEU A 1 100 ? -3.448 12.259 15.025 1.00 59.59 100 LEU A C 1
ATOM 816 O O 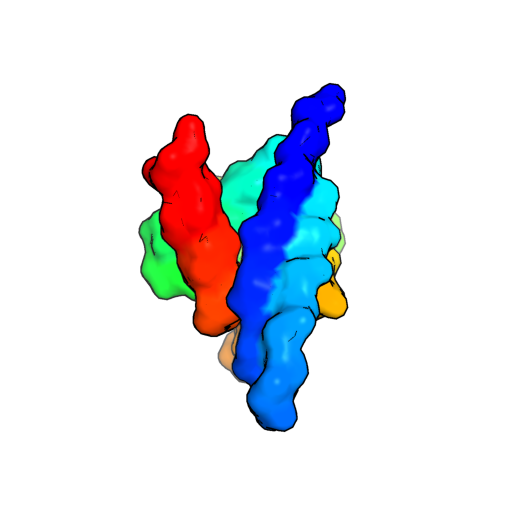. LEU A 1 100 ? -2.968 12.840 16.019 1.00 59.59 100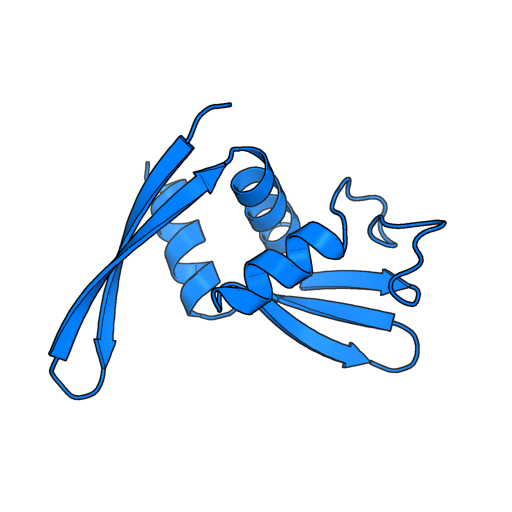 LEU A O 1
#